Protein AF-A0A7S0DGA5-F1 (afdb_monomer)

Nearest PDB structures (foldseek):
  6hix-assembly1_A4  TM=2.907E-01  e=2.799E+00  Trypanosoma brucei brucei
  2khr-assembly1_A  TM=3.135E-01  e=9.181E+00  Mycobacterium tuberculosis
  7qi6-assembly1_m  TM=1.936E-01  e=3.412E+00  Homo sapiens

Organism: Micromonas pusilla (NCBI:txid38833)

pLDDT: mean 71.97, std 13.31, range [34.72, 91.75]

Radius of gyration: 36.26 Å; Cα contacts (8 Å, |Δi|>4): 70; chains: 1; bounding box: 78×32×106 Å

Secondary structure (DSSP, 8-state):
---PPPPHHHHHSPTT-EEEEEEEE-TTS-EE-TTT--SSS-EEEEEE--HHHHHHHHHHHHHHHTTT-PPPPPPPPPPPPP--PPP-------

Structure (mmCIF, N/CA/C/O backbone):
data_AF-A0A7S0DGA5-F1
#
_entry.id   AF-A0A7S0DGA5-F1
#
loop_
_atom_site.group_PDB
_atom_site.id
_atom_site.type_symbol
_atom_site.label_a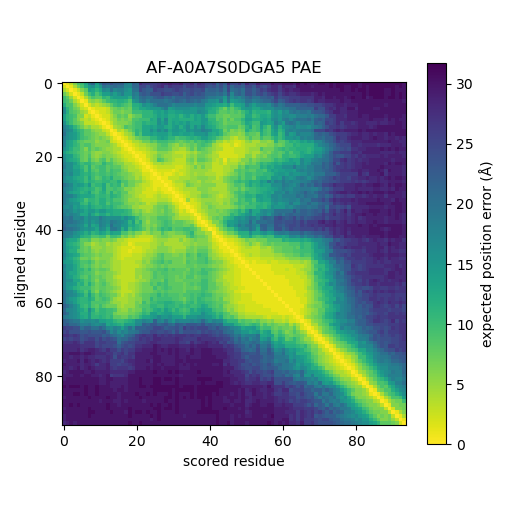tom_id
_atom_site.label_alt_id
_atom_site.label_comp_id
_atom_site.label_asym_id
_atom_site.label_entity_id
_atom_site.label_seq_id
_atom_site.pdbx_PDB_ins_code
_atom_site.Cartn_x
_atom_site.Cartn_y
_atom_site.Cartn_z
_atom_site.occupancy
_atom_site.B_iso_or_equiv
_atom_site.auth_seq_id
_atom_site.auth_comp_id
_atom_site.auth_as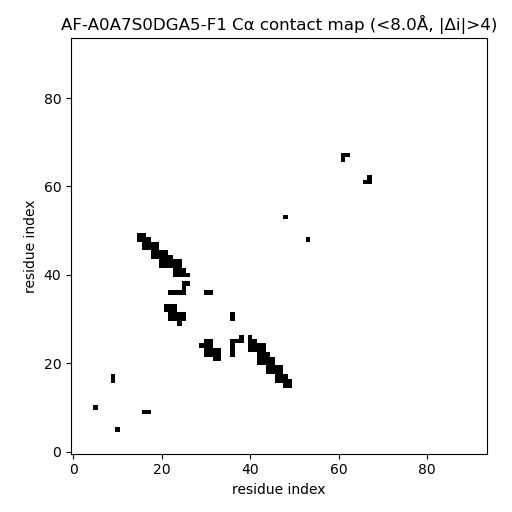ym_id
_atom_site.auth_atom_id
_atom_site.pdbx_PDB_model_num
ATOM 1 N N . MET A 1 1 ? -5.496 -16.135 -15.833 1.00 37.94 1 MET A N 1
ATOM 2 C CA . MET A 1 1 ? -4.626 -15.123 -15.200 1.00 37.94 1 MET A CA 1
ATOM 3 C C . MET A 1 1 ? -3.552 -15.878 -14.449 1.00 37.94 1 MET A C 1
ATOM 5 O O . MET A 1 1 ? -3.903 -16.659 -13.576 1.00 37.94 1 MET A O 1
ATOM 9 N N . ALA A 1 2 ? -2.290 -15.760 -14.860 1.00 34.72 2 ALA A N 1
ATOM 10 C CA . ALA A 1 2 ? -1.199 -16.398 -14.137 1.00 34.72 2 ALA A CA 1
ATOM 11 C C . ALA A 1 2 ? -1.084 -15.720 -12.768 1.00 34.72 2 ALA A C 1
ATOM 13 O O . ALA A 1 2 ? -0.980 -14.495 -12.708 1.00 34.72 2 ALA A O 1
ATOM 14 N N . ALA A 1 3 ? -1.152 -16.501 -11.691 1.00 44.84 3 ALA A N 1
ATOM 15 C CA . ALA A 1 3 ? -0.696 -16.049 -10.389 1.00 44.84 3 ALA A CA 1
ATOM 16 C C . ALA A 1 3 ? 0.798 -15.751 -10.551 1.00 44.84 3 ALA A C 1
ATOM 18 O O . ALA A 1 3 ? 1.606 -16.674 -10.644 1.00 44.84 3 ALA A O 1
ATOM 19 N N . ALA A 1 4 ? 1.140 -14.473 -10.727 1.00 53.47 4 ALA A N 1
ATOM 20 C CA . ALA A 1 4 ? 2.523 -14.038 -10.691 1.00 53.47 4 ALA A CA 1
ATOM 21 C C . ALA A 1 4 ? 3.058 -14.483 -9.331 1.00 53.47 4 ALA A C 1
ATOM 23 O O . ALA A 1 4 ? 2.490 -14.114 -8.303 1.00 53.47 4 ALA A O 1
ATOM 24 N N . ALA A 1 5 ? 4.052 -15.371 -9.342 1.00 51.31 5 ALA A N 1
ATOM 25 C CA . ALA A 1 5 ? 4.723 -15.803 -8.129 1.00 51.31 5 ALA A CA 1
ATOM 26 C C . ALA A 1 5 ? 5.107 -14.544 -7.344 1.00 51.31 5 ALA A C 1
ATOM 28 O O . ALA A 1 5 ? 5.704 -13.639 -7.928 1.00 51.31 5 ALA A O 1
ATOM 29 N N . LEU A 1 6 ? 4.681 -14.467 -6.079 1.00 56.72 6 LEU A N 1
ATOM 30 C CA . LEU A 1 6 ? 5.039 -13.366 -5.188 1.00 56.72 6 LEU A CA 1
ATOM 31 C C . LEU A 1 6 ? 6.562 -13.232 -5.222 1.00 56.72 6 LEU A C 1
ATOM 33 O O . LEU A 1 6 ? 7.275 -14.187 -4.910 1.00 56.72 6 LEU A O 1
ATOM 37 N N . ASP A 1 7 ? 7.035 -12.084 -5.697 1.00 64.12 7 ASP A N 1
ATOM 38 C CA . ASP A 1 7 ? 8.455 -11.777 -5.804 1.00 64.12 7 ASP A CA 1
ATOM 39 C C . ASP A 1 7 ? 9.050 -11.739 -4.386 1.00 64.12 7 ASP A C 1
ATOM 41 O O . ASP A 1 7 ? 8.351 -11.423 -3.425 1.00 64.12 7 ASP A O 1
ATOM 45 N N . GLU A 1 8 ? 10.329 -12.070 -4.218 1.00 62.12 8 GLU A N 1
ATOM 46 C CA . GLU A 1 8 ? 10.981 -12.143 -2.897 1.00 62.12 8 GLU A CA 1
ATOM 47 C C . GLU A 1 8 ? 10.829 -10.822 -2.121 1.00 62.12 8 GLU A C 1
ATOM 49 O O . GLU A 1 8 ? 10.612 -10.806 -0.909 1.00 62.12 8 GLU A O 1
ATOM 54 N N . TYR A 1 9 ? 10.821 -9.704 -2.848 1.00 60.72 9 TYR A N 1
ATOM 55 C CA . TYR A 1 9 ? 10.547 -8.381 -2.300 1.00 60.72 9 TYR A CA 1
ATOM 56 C C . TYR A 1 9 ? 9.107 -8.200 -1.790 1.00 60.72 9 TYR A C 1
ATOM 58 O O . TYR A 1 9 ? 8.911 -7.436 -0.854 1.00 60.72 9 TYR A O 1
ATOM 66 N N . ASP A 1 10 ? 8.104 -8.890 -2.346 1.00 65.50 10 ASP A N 1
ATOM 67 C CA . ASP A 1 10 ? 6.722 -8.844 -1.834 1.00 65.50 10 ASP A CA 1
ATOM 68 C C . ASP A 1 10 ? 6.593 -9.523 -0.475 1.00 65.50 10 ASP A C 1
ATOM 70 O O . ASP A 1 10 ? 5.797 -9.092 0.351 1.00 65.50 10 ASP A O 1
ATOM 74 N N . LEU A 1 11 ? 7.404 -10.554 -0.226 1.00 62.97 11 LEU A N 1
ATOM 75 C CA . LEU A 1 11 ? 7.465 -11.234 1.068 1.00 62.97 11 LEU A CA 1
ATOM 76 C C . LEU A 1 11 ? 8.176 -10.389 2.133 1.00 62.97 11 LEU A C 1
ATOM 78 O O . LEU A 1 11 ? 7.914 -10.554 3.323 1.00 62.97 11 LEU A O 1
ATOM 82 N N . ALA A 1 12 ? 9.078 -9.497 1.712 1.00 65.25 12 ALA A N 1
ATOM 83 C CA . ALA A 1 12 ? 9.768 -8.559 2.595 1.00 65.25 12 ALA A CA 1
ATOM 84 C C . ALA A 1 12 ? 8.920 -7.321 2.944 1.00 65.25 12 ALA A C 1
ATOM 86 O O . ALA A 1 12 ? 9.226 -6.617 3.908 1.00 65.25 12 ALA A O 1
ATOM 87 N N . ILE A 1 13 ? 7.869 -7.037 2.170 1.00 66.50 13 ILE A N 1
ATOM 88 C CA . ILE A 1 13 ? 6.902 -5.982 2.479 1.00 66.50 13 ILE A CA 1
ATOM 89 C C . ILE A 1 13 ? 5.852 -6.562 3.436 1.00 66.50 13 ILE A C 1
ATOM 91 O O . ILE A 1 13 ? 5.534 -7.749 3.391 1.00 66.50 13 ILE A O 1
ATOM 95 N N . TYR A 1 14 ? 5.326 -5.726 4.336 1.00 63.66 14 TYR A N 1
ATOM 96 C CA . TYR A 1 14 ? 4.266 -6.121 5.264 1.00 63.66 14 TYR A CA 1
ATOM 97 C C . TYR A 1 14 ? 3.124 -6.852 4.516 1.00 63.66 14 TYR A C 1
ATOM 99 O O . TYR A 1 14 ? 2.753 -6.430 3.413 1.00 63.66 14 TYR A O 1
ATOM 107 N N . PRO A 1 15 ? 2.568 -7.946 5.071 1.00 68.44 15 PRO A N 1
ATOM 108 C CA . PRO A 1 15 ? 1.508 -8.703 4.413 1.00 68.44 15 PRO A CA 1
ATOM 109 C C . PRO A 1 15 ? 0.328 -7.804 4.019 1.00 68.44 15 PRO A C 1
ATOM 111 O O . PRO A 1 15 ? -0.132 -6.996 4.817 1.00 68.44 15 PRO A O 1
ATOM 114 N N . GLY A 1 16 ? -0.171 -7.942 2.788 1.00 69.25 16 GLY A N 1
ATOM 115 C CA . GLY A 1 16 ? -1.351 -7.204 2.308 1.00 69.25 16 GLY A CA 1
ATOM 116 C C . GLY A 1 16 ? -1.055 -5.968 1.454 1.00 69.25 16 GLY A C 1
ATOM 117 O O . GLY A 1 16 ? -1.963 -5.441 0.809 1.00 69.25 16 GLY A O 1
ATOM 118 N N . PHE A 1 17 ? 0.205 -5.540 1.354 1.00 76.12 17 PHE A N 1
ATOM 119 C CA . PHE A 1 17 ? 0.579 -4.513 0.385 1.00 76.12 17 PHE A CA 1
ATOM 120 C C . PHE A 1 17 ? 0.556 -5.057 -1.050 1.00 76.12 17 PHE A C 1
ATOM 122 O O . PHE A 1 17 ? 0.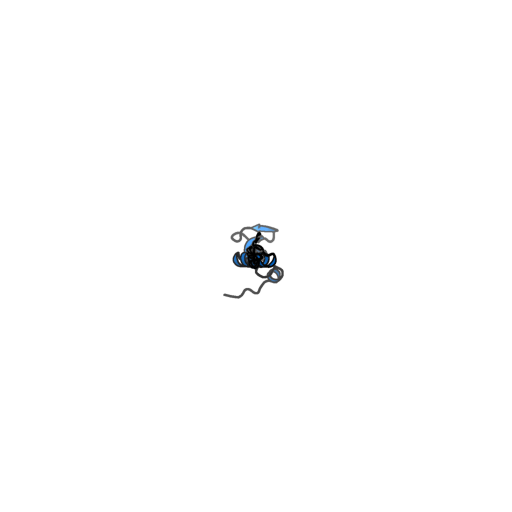963 -6.186 -1.319 1.00 76.12 17 PHE A O 1
ATOM 129 N N . TYR A 1 18 ? 0.117 -4.224 -1.992 1.00 78.25 18 TYR A N 1
ATOM 130 C CA . TYR A 1 18 ? 0.207 -4.491 -3.426 1.00 78.25 18 TYR A CA 1
ATOM 131 C C . TYR A 1 18 ? 1.055 -3.427 -4.123 1.00 78.25 18 TYR A C 1
ATOM 133 O O . TYR A 1 18 ? 1.144 -2.276 -3.688 1.00 78.25 18 TYR A O 1
ATOM 141 N N . ARG A 1 19 ? 1.691 -3.810 -5.233 1.00 80.06 19 ARG A N 1
ATOM 142 C CA . ARG A 1 19 ? 2.515 -2.897 -6.029 1.00 80.06 19 ARG A CA 1
ATOM 143 C C . ARG A 1 19 ? 1.652 -2.116 -7.007 1.00 80.06 19 ARG A C 1
ATOM 145 O O . ARG A 1 19 ? 0.946 -2.700 -7.828 1.00 80.06 19 ARG A O 1
ATOM 152 N N . ARG A 1 20 ? 1.780 -0.791 -6.994 1.00 81.50 20 ARG A N 1
ATOM 153 C CA . ARG A 1 20 ? 1.360 0.064 -8.107 1.00 81.50 20 ARG A CA 1
ATOM 154 C C . ARG A 1 20 ? 2.590 0.469 -8.919 1.00 81.50 20 ARG A C 1
ATOM 156 O O . ARG A 1 20 ? 3.409 1.227 -8.397 1.00 81.50 20 ARG A O 1
ATOM 163 N N . PRO A 1 21 ? 2.733 0.011 -10.174 1.00 80.06 21 PRO A N 1
ATOM 164 C CA . PRO A 1 21 ? 3.812 0.459 -11.047 1.00 80.06 21 PRO A CA 1
ATOM 165 C C . PRO A 1 21 ? 3.738 1.974 -11.260 1.00 80.06 21 PRO A C 1
ATOM 167 O O . PRO A 1 21 ? 2.672 2.507 -11.577 1.00 80.06 21 PRO A O 1
ATOM 170 N N . MET A 1 22 ? 4.862 2.663 -11.081 1.00 82.69 22 MET A N 1
ATOM 171 C CA . MET A 1 22 ? 4.953 4.123 -11.196 1.00 82.69 22 MET A CA 1
ATOM 172 C C . MET A 1 22 ? 5.874 4.537 -12.342 1.00 82.69 22 MET A C 1
ATOM 174 O O . MET A 1 22 ? 5.523 5.391 -13.156 1.00 82.69 22 MET A O 1
ATOM 178 N N . ALA A 1 23 ? 7.055 3.928 -12.417 1.00 81.88 23 ALA A N 1
ATOM 179 C CA . ALA A 1 23 ? 8.087 4.286 -13.379 1.00 81.88 23 ALA A CA 1
ATOM 180 C C . ALA A 1 23 ? 9.070 3.126 -13.564 1.00 81.88 23 ALA A C 1
ATOM 182 O O . ALA A 1 23 ? 8.920 2.063 -12.962 1.00 81.88 23 ALA A O 1
ATOM 183 N N . ARG A 1 24 ? 10.082 3.324 -14.403 1.00 83.50 24 ARG A N 1
ATOM 184 C CA . ARG A 1 24 ? 11.184 2.380 -14.567 1.00 83.50 24 ARG A CA 1
ATOM 185 C C . ARG A 1 24 ? 12.524 3.103 -14.494 1.00 83.50 24 ARG A C 1
ATOM 187 O O . ARG A 1 24 ? 12.672 4.201 -15.027 1.00 83.50 24 ARG A O 1
ATOM 194 N N . TRP A 1 25 ? 13.476 2.456 -13.846 1.00 80.56 25 TRP A N 1
ATOM 195 C CA . TRP A 1 25 ? 14.888 2.784 -13.842 1.00 80.56 25 TRP A CA 1
ATOM 196 C C . TRP A 1 25 ? 15.521 2.226 -15.109 1.00 80.56 25 TRP A C 1
ATOM 198 O O . TRP A 1 25 ? 15.360 1.050 -15.429 1.00 80.56 25 TRP A O 1
ATOM 208 N N . ASN A 1 26 ? 16.210 3.089 -15.840 1.00 79.50 26 ASN A N 1
ATOM 209 C CA . ASN A 1 26 ? 17.060 2.698 -16.950 1.00 79.50 26 ASN A CA 1
ATOM 210 C C . ASN A 1 26 ? 18.439 2.269 -16.412 1.00 79.50 26 ASN A C 1
ATOM 212 O O . ASN A 1 26 ? 18.803 2.561 -15.271 1.00 79.50 26 ASN A O 1
ATOM 216 N N . GLU A 1 27 ? 19.234 1.605 -17.250 1.00 79.94 27 GLU A N 1
ATOM 217 C CA . GLU A 1 27 ? 20.580 1.126 -16.887 1.00 79.94 27 GLU A CA 1
ATOM 218 C C . GLU A 1 27 ? 21.573 2.260 -16.588 1.00 79.94 27 GLU A C 1
ATOM 220 O O . GLU A 1 27 ? 22.539 2.063 -15.856 1.00 79.94 27 GLU A O 1
ATOM 225 N N . ASP A 1 28 ? 21.312 3.461 -17.108 1.00 82.88 28 ASP A N 1
ATOM 226 C CA . ASP A 1 28 ? 22.077 4.679 -16.823 1.00 82.88 28 ASP A CA 1
ATOM 227 C C . ASP A 1 28 ? 21.709 5.326 -15.471 1.00 82.88 28 ASP A C 1
ATOM 229 O O . ASP A 1 28 ? 22.228 6.387 -15.127 1.00 82.88 28 ASP A O 1
ATOM 233 N N . GLY A 1 29 ? 20.805 4.705 -14.706 1.00 78.31 29 GLY A N 1
ATOM 234 C CA . GLY A 1 29 ? 20.327 5.207 -13.420 1.00 78.31 29 GLY A CA 1
ATOM 235 C C . GLY A 1 29 ? 19.277 6.314 -13.529 1.00 78.31 29 GLY A C 1
ATOM 236 O O . GLY A 1 29 ? 18.841 6.833 -12.503 1.00 78.31 29 GLY A O 1
ATOM 237 N N . SER A 1 30 ? 18.833 6.686 -14.733 1.00 81.56 30 SER A N 1
ATOM 238 C CA . SER A 1 30 ? 17.727 7.629 -14.905 1.00 81.56 30 SER A CA 1
ATOM 239 C C . SER A 1 30 ? 16.371 6.956 -14.666 1.00 81.56 30 SER A C 1
ATOM 241 O O . SER A 1 30 ? 16.179 5.776 -14.959 1.00 81.56 30 SER A O 1
ATOM 243 N N . CYS A 1 31 ? 15.400 7.712 -14.150 1.00 83.25 31 CYS A N 1
ATOM 244 C CA . CYS A 1 31 ? 14.027 7.246 -13.971 1.00 83.25 31 CYS A CA 1
ATOM 245 C C . CYS A 1 31 ? 13.128 7.829 -15.068 1.00 83.25 31 CYS A C 1
ATOM 247 O O . CYS A 1 31 ? 13.093 9.045 -15.274 1.00 83.25 31 CYS A O 1
ATOM 249 N N . ALA A 1 32 ? 12.394 6.969 -15.775 1.00 81.38 32 ALA A N 1
ATOM 250 C CA . ALA A 1 32 ? 11.510 7.355 -16.867 1.00 81.38 32 ALA A C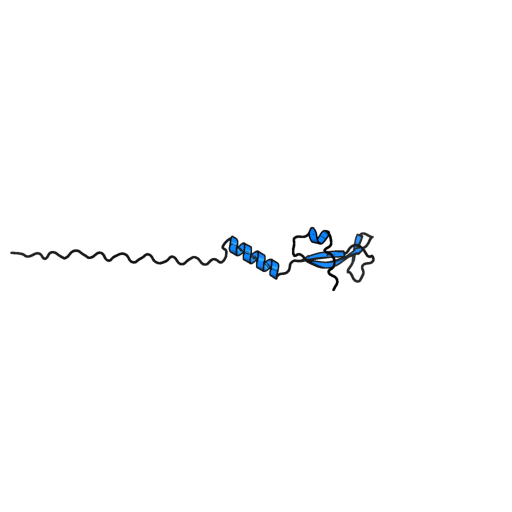A 1
ATOM 251 C C . ALA A 1 32 ? 10.092 6.780 -16.684 1.00 81.38 32 ALA A C 1
ATOM 253 O O . ALA A 1 32 ? 9.926 5.683 -16.140 1.00 81.38 32 ALA A O 1
ATOM 254 N N . PRO A 1 33 ? 9.046 7.473 -17.183 1.00 80.69 33 PRO A N 1
ATOM 255 C CA . PRO A 1 33 ? 7.702 6.907 -17.257 1.00 80.69 33 PRO A CA 1
ATOM 256 C C . PRO A 1 33 ? 7.714 5.581 -18.021 1.00 80.69 33 PRO A C 1
ATOM 258 O O . PRO A 1 33 ? 8.468 5.439 -18.986 1.00 80.69 33 PRO A O 1
ATOM 261 N N . MET A 1 34 ? 6.834 4.642 -17.660 1.00 74.31 34 MET A N 1
ATOM 262 C CA . MET A 1 34 ? 6.837 3.290 -18.245 1.00 74.31 34 MET A CA 1
ATOM 263 C C . MET A 1 34 ? 6.800 3.277 -19.781 1.00 74.31 34 MET A C 1
ATOM 265 O O . MET A 1 34 ? 7.458 2.450 -20.398 1.00 74.31 34 MET A O 1
ATOM 269 N N . ALA A 1 35 ? 6.098 4.229 -20.404 1.00 75.81 35 ALA A N 1
ATOM 270 C CA . ALA A 1 35 ? 6.010 4.351 -21.862 1.00 75.81 35 ALA A CA 1
ATOM 271 C C . ALA A 1 35 ? 7.336 4.727 -22.557 1.00 75.81 35 ALA A C 1
ATOM 273 O O . ALA A 1 35 ? 7.445 4.610 -23.774 1.00 75.81 35 ALA A O 1
ATOM 274 N N . ARG A 1 36 ? 8.319 5.243 -21.811 1.00 70.75 36 ARG A N 1
ATOM 275 C CA . ARG A 1 36 ? 9.596 5.760 -22.337 1.00 70.75 36 ARG A CA 1
ATOM 276 C C . ARG A 1 36 ? 10.814 5.004 -21.823 1.00 70.75 36 ARG A C 1
ATOM 278 O O . ARG A 1 36 ? 11.904 5.198 -22.356 1.00 70.75 36 ARG A O 1
ATOM 285 N N . ALA A 1 37 ? 10.638 4.188 -20.795 1.00 71.50 37 ALA A N 1
ATOM 286 C CA . ALA A 1 37 ? 11.713 3.413 -20.214 1.00 71.50 37 ALA A CA 1
ATOM 287 C C . ALA A 1 37 ? 12.204 2.324 -21.169 1.00 71.50 37 ALA A C 1
ATOM 289 O O . ALA A 1 37 ? 11.420 1.705 -21.893 1.00 71.50 37 ALA A O 1
ATOM 290 N N . ARG A 1 38 ? 13.515 2.090 -21.163 1.00 64.25 38 ARG A N 1
ATOM 291 C CA . ARG A 1 38 ? 14.178 1.114 -22.027 1.00 64.25 38 ARG A CA 1
ATOM 292 C C . ARG A 1 38 ? 14.889 0.094 -21.148 1.00 64.25 38 ARG A C 1
ATOM 294 O O . ARG A 1 38 ? 15.675 0.468 -20.291 1.00 64.25 38 ARG A O 1
ATOM 301 N N . GLY A 1 39 ? 14.619 -1.186 -21.388 1.00 59.78 39 GLY A N 1
ATOM 302 C CA . GLY A 1 39 ? 15.261 -2.295 -20.681 1.00 59.78 39 GLY A CA 1
ATOM 303 C C . GLY A 1 39 ? 14.294 -3.142 -19.835 1.00 59.78 39 GLY A C 1
ATOM 304 O O . GLY A 1 39 ? 13.198 -2.688 -19.486 1.00 59.78 39 GLY A O 1
ATOM 305 N N . PRO A 1 40 ? 14.667 -4.402 -19.541 1.00 59.97 40 PRO A N 1
ATOM 306 C CA . PRO A 1 40 ? 13.821 -5.358 -18.826 1.00 59.97 40 PRO A CA 1
ATOM 307 C C . PRO A 1 40 ? 13.912 -5.270 -17.292 1.00 59.97 40 PRO A C 1
ATOM 309 O O . PRO A 1 40 ? 13.135 -5.941 -16.618 1.00 59.97 40 PRO A O 1
ATOM 312 N N . LYS A 1 41 ? 14.848 -4.495 -16.723 1.00 58.50 41 LYS A N 1
ATOM 313 C CA . LYS A 1 41 ? 15.134 -4.483 -15.278 1.00 58.50 41 LYS A CA 1
ATOM 314 C C . LYS A 1 41 ? 15.021 -3.075 -14.700 1.00 58.50 41 LYS A C 1
ATOM 316 O O . LYS A 1 41 ? 15.708 -2.182 -15.172 1.00 58.50 41 LYS A O 1
ATOM 321 N N . GLY A 1 42 ? 14.192 -2.917 -13.664 1.00 66.00 42 GLY A N 1
ATOM 322 C CA . GLY A 1 42 ? 14.135 -1.697 -12.855 1.00 66.00 42 GLY A CA 1
ATOM 323 C C . GLY A 1 42 ? 12.743 -1.102 -12.667 1.00 66.00 42 GLY A C 1
ATOM 324 O O . GLY A 1 42 ? 12.592 0.101 -12.806 1.00 66.00 42 GLY A O 1
ATOM 325 N N . GLU A 1 43 ? 11.697 -1.876 -12.376 1.00 74.75 43 GLU A N 1
ATOM 326 C CA . GLU A 1 43 ? 10.397 -1.260 -12.069 1.00 74.75 43 GLU A CA 1
ATOM 327 C C . GLU A 1 43 ? 10.421 -0.531 -10.722 1.00 74.75 43 GLU A C 1
ATOM 329 O O . GLU A 1 43 ? 10.717 -1.113 -9.681 1.00 74.75 43 GLU A O 1
ATOM 334 N N . ALA A 1 44 ? 10.088 0.758 -10.756 1.00 78.38 44 ALA A N 1
ATOM 335 C CA . ALA A 1 44 ? 9.775 1.541 -9.577 1.00 78.38 44 ALA A CA 1
ATOM 336 C C . ALA A 1 44 ? 8.274 1.425 -9.309 1.00 78.38 44 ALA A C 1
ATOM 338 O O . ALA A 1 44 ? 7.440 1.701 -10.182 1.00 78.38 44 ALA A O 1
ATOM 339 N N . PHE A 1 45 ? 7.926 1.047 -8.088 1.00 79.44 45 PHE A N 1
ATOM 340 C CA . PHE A 1 45 ? 6.547 0.881 -7.661 1.00 79.44 45 PHE A CA 1
ATOM 341 C C . PHE A 1 45 ? 6.305 1.592 -6.337 1.00 79.44 45 PHE A C 1
ATOM 343 O O . PHE A 1 45 ? 7.214 1.788 -5.533 1.00 79.44 45 PHE A O 1
ATOM 350 N N . GLN A 1 46 ? 5.054 1.975 -6.121 1.00 80.88 46 GLN A N 1
ATOM 351 C CA . GLN A 1 46 ? 4.577 2.414 -4.822 1.00 80.88 46 GLN A CA 1
ATOM 352 C C . GLN A 1 46 ? 3.902 1.220 -4.130 1.00 80.88 46 GLN A C 1
ATOM 354 O O . GLN A 1 46 ? 2.997 0.629 -4.731 1.00 80.88 46 GLN A O 1
ATOM 359 N N . PRO A 1 47 ? 4.311 0.845 -2.905 1.00 78.94 47 PRO A N 1
ATOM 360 C CA . PRO A 1 47 ? 3.557 -0.101 -2.096 1.00 78.94 47 PRO A CA 1
ATOM 361 C C . PRO A 1 47 ? 2.274 0.584 -1.611 1.00 78.94 47 PRO A C 1
ATOM 363 O O . PRO A 1 47 ? 2.311 1.706 -1.102 1.00 78.94 47 PRO A O 1
ATOM 366 N N . LEU A 1 48 ? 1.133 -0.072 -1.801 1.00 82.06 48 LEU A N 1
ATOM 367 C CA . LEU A 1 48 ? -0.176 0.431 -1.395 1.00 82.06 48 LEU A CA 1
ATOM 368 C C . LEU A 1 48 ? -0.911 -0.600 -0.541 1.00 82.06 48 LEU A C 1
ATOM 370 O O . LEU A 1 48 ? -0.832 -1.795 -0.809 1.00 82.06 48 LEU A O 1
ATOM 374 N N . LEU A 1 49 ? -1.668 -0.115 0.440 1.00 84.56 49 LEU A N 1
ATOM 375 C CA . LEU A 1 49 ? -2.669 -0.886 1.176 1.00 84.56 49 LEU A CA 1
ATOM 376 C C . LEU A 1 49 ? -4.056 -0.600 0.606 1.00 84.56 49 LEU A C 1
ATOM 378 O O . LEU A 1 49 ? -4.300 0.467 0.029 1.00 84.56 49 LEU A O 1
ATOM 382 N N . LYS A 1 50 ? -4.979 -1.553 0.742 1.00 84.69 50 LYS A N 1
ATOM 383 C CA . LYS A 1 50 ? -6.385 -1.279 0.439 1.00 84.69 50 LYS A CA 1
ATOM 384 C C . LYS A 1 50 ? -6.975 -0.448 1.567 1.00 84.69 50 LYS A C 1
ATOM 386 O O . LYS A 1 50 ? -6.686 -0.692 2.731 1.00 84.69 50 LYS A O 1
ATOM 391 N N . GLN A 1 51 ? -7.847 0.491 1.211 1.00 85.56 51 GLN A N 1
ATOM 392 C CA . GLN A 1 51 ? -8.523 1.322 2.205 1.00 85.56 51 GLN A CA 1
ATOM 393 C C . GLN A 1 51 ? -9.322 0.478 3.207 1.00 85.56 51 GLN A C 1
ATOM 395 O O . GLN A 1 51 ? -9.279 0.774 4.390 1.00 85.56 51 GLN A O 1
ATOM 400 N N . SER A 1 52 ? -9.960 -0.609 2.751 1.00 87.50 52 SER A N 1
ATOM 401 C CA . SER A 1 52 ? -10.666 -1.555 3.627 1.00 87.50 52 SER A CA 1
ATOM 402 C C . SER A 1 52 ? -9.783 -2.106 4.739 1.00 87.50 52 SER A C 1
ATOM 404 O O . SER A 1 52 ? -10.202 -2.147 5.885 1.00 87.50 52 SER A O 1
ATOM 406 N N . ASP A 1 53 ? -8.556 -2.492 4.393 1.00 85.12 53 ASP A N 1
ATOM 407 C CA . ASP A 1 53 ? -7.639 -3.144 5.324 1.00 85.12 53 ASP A CA 1
ATOM 408 C C . ASP A 1 53 ? -7.148 -2.118 6.364 1.00 85.12 53 ASP A C 1
ATOM 410 O O . ASP A 1 53 ? -7.031 -2.425 7.544 1.00 85.12 53 ASP A O 1
ATOM 414 N N . ILE A 1 54 ? -6.958 -0.861 5.937 1.00 87.56 54 ILE A N 1
ATOM 415 C CA . ILE A 1 54 ? -6.650 0.266 6.830 1.00 87.56 54 ILE A CA 1
ATOM 416 C C . ILE A 1 54 ? -7.820 0.537 7.788 1.00 87.56 54 ILE A C 1
ATOM 418 O O . ILE A 1 54 ? -7.603 0.736 8.981 1.00 87.56 54 ILE A O 1
ATOM 422 N N . ASP A 1 55 ? -9.051 0.569 7.277 1.00 90.56 55 ASP A N 1
ATOM 423 C CA . ASP A 1 55 ? -10.244 0.860 8.078 1.00 90.56 55 ASP A CA 1
ATOM 424 C C . ASP A 1 55 ? -10.510 -0.251 9.113 1.00 90.56 55 ASP A C 1
ATOM 426 O O . ASP A 1 55 ? -10.859 0.044 10.260 1.00 90.56 55 ASP A O 1
ATOM 430 N N . ASP A 1 56 ? -10.294 -1.516 8.737 1.00 90.00 56 ASP A N 1
ATOM 431 C CA . ASP A 1 56 ? -10.409 -2.674 9.628 1.00 90.00 56 ASP A CA 1
ATOM 432 C C . ASP A 1 56 ? -9.367 -2.620 10.759 1.00 90.00 56 ASP A C 1
ATOM 434 O O . ASP A 1 56 ? -9.716 -2.802 11.932 1.00 90.00 56 ASP A O 1
ATOM 438 N N . ASP A 1 57 ? -8.110 -2.298 10.435 1.00 88.50 57 ASP A N 1
ATOM 439 C CA . ASP A 1 57 ? -7.036 -2.132 11.421 1.00 88.50 57 ASP A CA 1
ATOM 440 C C . ASP A 1 57 ? -7.333 -0.976 12.386 1.00 88.50 57 ASP A C 1
ATOM 442 O O . ASP A 1 57 ? -7.183 -1.120 13.604 1.00 88.50 57 ASP A O 1
ATOM 446 N N . ILE A 1 58 ? -7.813 0.162 11.869 1.00 90.75 58 ILE A N 1
ATOM 447 C CA . ILE A 1 58 ? -8.249 1.294 12.698 1.00 90.75 58 ILE A CA 1
ATOM 448 C C . ILE A 1 58 ? -9.360 0.844 13.649 1.00 90.75 58 ILE A C 1
ATOM 450 O O . ILE A 1 58 ? -9.264 1.081 14.854 1.00 90.75 58 ILE A O 1
ATOM 454 N N . GLY A 1 59 ? -10.385 0.156 13.141 1.00 90.38 59 GLY A N 1
ATOM 455 C CA . GLY A 1 59 ? -11.495 -0.332 13.956 1.00 90.38 59 GLY A CA 1
ATOM 456 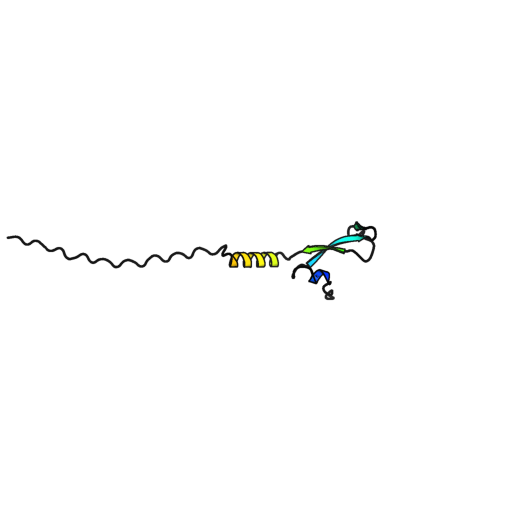C C . GLY A 1 59 ? -11.047 -1.309 15.045 1.00 90.38 59 GLY A C 1
ATOM 457 O O . GLY A 1 59 ? -11.540 -1.254 16.177 1.00 90.38 59 GLY A O 1
ATOM 458 N N . HIS A 1 60 ? -10.077 -2.173 14.740 1.00 91.75 60 HIS A N 1
ATOM 459 C CA . HIS A 1 60 ? -9.487 -3.083 15.716 1.00 91.75 60 HIS A CA 1
ATOM 460 C C . HIS A 1 60 ? -8.769 -2.321 16.838 1.00 91.75 60 HIS A C 1
ATOM 462 O O . HIS A 1 60 ? -9.052 -2.545 18.018 1.00 91.75 60 HIS A O 1
ATOM 468 N N . ILE A 1 61 ? -7.918 -1.357 16.475 1.00 91.06 61 ILE A N 1
ATOM 469 C CA . ILE A 1 61 ? -7.179 -0.509 17.419 1.00 91.06 61 ILE A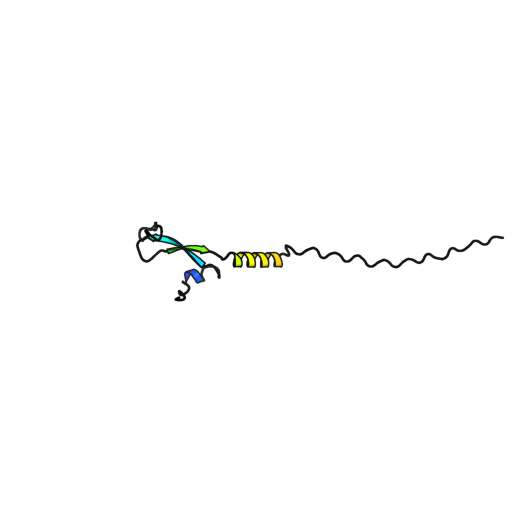 CA 1
ATOM 470 C C . ILE A 1 61 ? -8.144 0.302 18.296 1.00 91.06 61 ILE A C 1
ATOM 472 O O . ILE A 1 61 ? -8.001 0.345 19.520 1.00 91.06 61 ILE A O 1
ATOM 476 N N . GLU A 1 62 ? -9.168 0.918 17.705 1.00 91.44 62 GLU A N 1
ATOM 477 C CA . GLU A 1 62 ? -10.186 1.666 18.446 1.00 91.44 62 GLU A CA 1
ATOM 478 C C . GLU A 1 62 ? -10.927 0.774 19.449 1.00 91.44 62 GLU A C 1
ATOM 480 O O . GLU A 1 62 ? -11.161 1.176 20.597 1.00 91.44 62 GLU A O 1
ATOM 485 N N . HIS A 1 63 ? -11.254 -0.459 19.054 1.00 88.69 63 HIS A N 1
ATOM 486 C CA . HIS A 1 63 ? -11.898 -1.432 19.926 1.00 88.69 63 HIS A CA 1
ATOM 487 C C . HIS A 1 63 ? -11.008 -1.850 21.111 1.00 88.69 63 HIS A C 1
ATOM 489 O O . HIS A 1 63 ? -11.510 -1.926 22.247 1.00 88.69 63 HIS A O 1
ATOM 495 N N . GLU A 1 64 ? -9.717 -2.101 20.867 1.00 90.81 64 GLU A N 1
ATOM 496 C CA . GLU A 1 64 ? -8.727 -2.441 21.898 1.00 90.81 64 GLU A CA 1
ATOM 497 C C . GLU A 1 64 ? -8.534 -1.295 22.897 1.00 90.81 64 GLU A C 1
ATOM 499 O O . GLU A 1 64 ? -8.622 -1.505 24.109 1.00 90.81 64 GLU A O 1
ATOM 504 N N . ILE A 1 65 ? -8.375 -0.065 22.400 1.00 90.25 65 ILE A N 1
ATOM 505 C CA . ILE A 1 65 ? -8.186 1.140 23.224 1.00 90.25 65 ILE A CA 1
ATOM 506 C C . ILE A 1 65 ? -9.497 1.553 23.923 1.00 90.25 65 ILE A C 1
ATOM 508 O O . ILE A 1 65 ? -9.494 2.260 24.932 1.00 90.25 65 ILE A O 1
ATOM 512 N N . GLY A 1 66 ? -10.647 1.074 23.439 1.00 84.00 66 GLY A N 1
ATOM 513 C CA . GLY A 1 66 ? -11.962 1.383 23.998 1.00 84.00 66 GLY A CA 1
ATOM 514 C C . GLY A 1 66 ? -12.523 2.735 23.557 1.00 84.00 66 GLY A C 1
ATOM 515 O O . GLY A 1 66 ? -13.456 3.243 24.188 1.00 84.00 66 GLY A O 1
ATOM 516 N N . ILE A 1 67 ? -11.994 3.294 22.468 1.00 76.12 67 ILE A N 1
ATOM 517 C CA . ILE A 1 67 ? -12.555 4.466 21.795 1.00 76.12 67 ILE A CA 1
ATOM 518 C C . ILE A 1 67 ? -13.959 4.092 21.282 1.00 76.12 67 ILE A C 1
ATOM 520 O O . ILE A 1 67 ? -14.213 2.972 20.851 1.00 76.12 67 ILE A O 1
ATOM 524 N N . GLY A 1 68 ? -14.937 4.990 21.440 1.00 67.19 68 GLY A N 1
ATOM 525 C CA . GLY A 1 68 ? -16.324 4.752 21.007 1.00 67.19 68 GLY A CA 1
ATOM 526 C C . GLY A 1 68 ? -17.194 3.898 21.947 1.00 67.19 68 GLY A C 1
ATOM 527 O O . GLY A 1 68 ? -18.412 3.819 21.747 1.00 67.19 68 GLY A O 1
ATOM 528 N N . LYS A 1 69 ? -16.648 3.318 23.030 1.00 69.94 69 LYS A N 1
ATOM 529 C CA . LYS A 1 69 ? -17.464 2.632 24.050 1.00 69.94 69 LYS A CA 1
ATOM 530 C C . LYS A 1 69 ? -18.274 3.669 24.835 1.00 69.94 69 LYS A C 1
ATOM 532 O O . LYS A 1 69 ? -17.747 4.379 25.690 1.00 69.94 69 LYS A O 1
ATOM 537 N N . LYS A 1 70 ? -19.584 3.760 24.557 1.00 70.44 70 LYS A N 1
ATOM 538 C CA . LYS A 1 70 ? -20.507 4.610 25.331 1.00 70.44 70 LYS A CA 1
ATOM 539 C C . LYS A 1 70 ? -20.379 4.270 26.823 1.00 70.44 70 LYS A C 1
ATOM 541 O O . LYS A 1 70 ? -20.385 3.083 27.166 1.00 70.44 70 LYS A O 1
ATOM 546 N N . PRO A 1 71 ? -20.314 5.271 27.721 1.00 67.75 71 PRO A N 1
ATOM 547 C CA . PRO A 1 71 ? -20.260 5.005 29.149 1.00 67.75 71 PRO A CA 1
ATOM 548 C C . PRO A 1 71 ? -21.480 4.169 29.538 1.00 67.75 71 PRO A C 1
ATOM 550 O O . PRO A 1 71 ? -22.620 4.521 29.213 1.00 67.75 71 PRO A O 1
ATOM 553 N N . LYS A 1 72 ? -21.248 3.041 30.222 1.00 70.50 72 LYS A N 1
ATOM 554 C CA . LYS A 1 72 ? -22.340 2.247 30.791 1.00 70.50 72 LYS A CA 1
ATOM 555 C C . LYS A 1 72 ? -23.150 3.181 31.687 1.00 70.50 72 LYS A C 1
ATOM 557 O O . LYS A 1 72 ? -22.615 3.704 32.665 1.00 70.50 72 LYS A O 1
ATOM 562 N N . LYS A 1 73 ? -24.424 3.419 31.345 1.00 70.69 73 LYS A N 1
ATOM 563 C CA . LYS A 1 73 ? -25.333 4.185 32.206 1.00 70.69 73 LYS A CA 1
ATOM 564 C C . LYS A 1 73 ? -25.285 3.545 33.593 1.00 70.69 73 LYS A C 1
ATOM 566 O O . LYS A 1 73 ? -25.595 2.360 33.728 1.00 70.69 73 LYS A O 1
ATOM 571 N N . LYS A 1 74 ? -24.855 4.306 34.606 1.00 70.44 74 LYS A N 1
ATOM 572 C CA . LYS A 1 74 ? -24.917 3.857 36.000 1.00 70.44 74 LYS A CA 1
ATOM 573 C C . LYS A 1 74 ? -26.377 3.507 36.280 1.00 70.44 74 LYS A C 1
ATOM 575 O O . LYS A 1 74 ? -27.250 4.354 36.092 1.00 70.44 74 LYS A O 1
ATOM 580 N N . LYS A 1 75 ? -26.648 2.253 36.661 1.00 72.38 75 LYS A N 1
ATOM 581 C CA . LYS A 1 75 ? -27.976 1.881 37.157 1.00 72.38 75 LYS A CA 1
ATOM 582 C C . LYS A 1 75 ? -28.282 2.805 38.342 1.00 72.38 75 LYS A C 1
ATOM 584 O O . LYS A 1 75 ? -27.390 2.982 39.178 1.00 72.38 75 LYS A O 1
ATOM 589 N N . PRO A 1 76 ? -29.470 3.430 38.395 1.00 75.94 76 PRO A N 1
ATOM 590 C CA . PRO A 1 76 ? -29.835 4.240 39.543 1.00 75.94 76 PRO A CA 1
ATOM 591 C C . PRO A 1 76 ? -29.743 3.373 40.807 1.00 75.94 76 PRO A C 1
ATOM 593 O O . PRO A 1 76 ? -30.021 2.169 40.735 1.00 75.94 76 PRO A O 1
ATOM 596 N N . PRO A 1 77 ? -29.299 3.948 41.937 1.00 75.81 77 PRO A N 1
ATOM 597 C CA . PRO A 1 77 ? -29.243 3.215 43.191 1.00 75.81 77 PRO A CA 1
ATOM 598 C C . PRO A 1 77 ? -30.639 2.669 43.527 1.00 75.81 77 PRO A C 1
ATOM 600 O O . PRO A 1 77 ? -31.637 3.325 43.210 1.00 75.81 77 PRO A O 1
ATOM 603 N N . PRO A 1 78 ? -30.728 1.474 44.138 1.00 79.00 78 PRO A N 1
ATOM 604 C CA . PRO A 1 78 ? -32.009 0.940 44.576 1.00 79.00 78 PRO A CA 1
ATOM 605 C C . PRO A 1 78 ? -32.692 1.947 45.516 1.00 79.00 78 PRO A C 1
ATOM 607 O O . PRO A 1 78 ? -32.003 2.616 46.296 1.00 79.00 78 PRO A O 1
ATOM 610 N N . PRO A 1 79 ? -34.027 2.096 45.435 1.00 76.38 79 PRO A N 1
ATOM 611 C CA . PRO A 1 79 ? -34.751 3.007 46.308 1.00 76.38 79 PRO A CA 1
ATOM 612 C C . PRO A 1 79 ? -34.503 2.616 47.768 1.00 76.38 79 PRO A C 1
ATOM 614 O O . PRO A 1 79 ? -34.601 1.441 48.127 1.00 76.38 79 PRO A O 1
ATOM 617 N N . LYS A 1 80 ? -34.149 3.602 48.601 1.00 72.31 80 LYS A N 1
ATOM 618 C CA . LYS A 1 80 ? -33.995 3.394 50.045 1.00 72.31 80 LYS A CA 1
ATOM 619 C C . LYS A 1 80 ? -35.339 2.929 50.632 1.00 72.31 80 LYS A C 1
ATOM 621 O O . LYS A 1 80 ? -36.372 3.471 50.227 1.00 72.31 80 LYS A O 1
ATOM 626 N N . PRO A 1 81 ? -35.348 1.954 51.558 1.00 69.00 81 PRO A N 1
ATOM 627 C CA . PRO A 1 81 ? -36.566 1.560 52.256 1.00 69.00 81 PRO A CA 1
ATOM 628 C C . PRO A 1 81 ? -37.150 2.775 52.990 1.00 69.00 81 PRO A C 1
ATOM 630 O O . PRO A 1 81 ? -36.405 3.574 53.556 1.00 69.00 81 PRO A O 1
ATOM 633 N N . LYS A 1 82 ? -38.475 2.944 52.917 1.00 64.06 82 LYS A N 1
ATOM 634 C CA . LYS A 1 82 ? -39.187 3.999 53.644 1.00 64.06 82 LYS A CA 1
ATOM 635 C C . LYS A 1 82 ? -39.023 3.730 55.139 1.00 64.06 82 LYS A C 1
ATOM 637 O O . LYS A 1 82 ? -39.477 2.695 55.613 1.00 64.06 82 LYS A O 1
ATOM 642 N N . GLU A 1 83 ? -38.366 4.645 55.843 1.00 60.78 83 GLU A N 1
ATOM 643 C CA . GLU 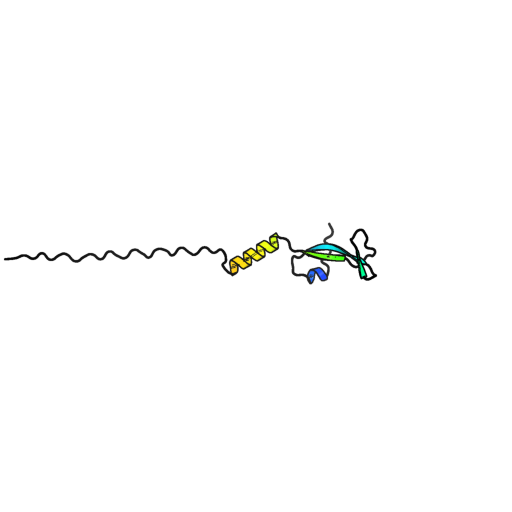A 1 83 ? -38.405 4.697 57.302 1.00 60.78 83 GLU A CA 1
ATOM 644 C C . GLU A 1 83 ? -39.857 4.946 57.714 1.00 60.78 83 GLU A C 1
ATOM 646 O O . GLU A 1 83 ? -40.461 5.959 57.353 1.00 60.78 83 GLU A O 1
ATOM 651 N N . GLU A 1 84 ? -40.439 3.961 58.384 1.00 56.12 84 GLU A N 1
ATOM 652 C CA . GLU A 1 84 ? -41.748 4.060 59.007 1.00 56.12 84 GLU A CA 1
ATOM 653 C C . GLU A 1 84 ? -41.579 4.933 60.254 1.00 56.12 84 GLU A C 1
ATOM 655 O O . GLU A 1 84 ? -40.879 4.565 61.198 1.00 56.12 84 GLU A O 1
ATOM 660 N N . SER A 1 85 ? -42.133 6.144 60.216 1.00 59.44 85 SER A N 1
ATOM 661 C CA . SER A 1 85 ? 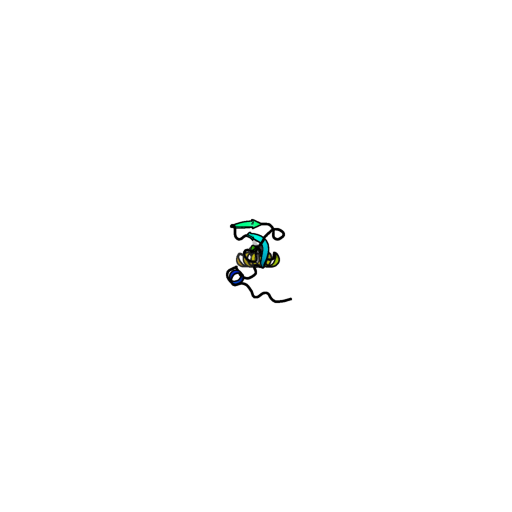-42.119 7.069 61.348 1.00 59.44 85 SER A CA 1
ATOM 662 C C . SER A 1 85 ? -42.752 6.396 62.573 1.00 59.44 85 SER A C 1
ATOM 664 O O . SER A 1 85 ? -43.816 5.786 62.425 1.00 59.44 85 SER A O 1
ATOM 666 N N . PRO A 1 86 ? -42.180 6.523 63.784 1.00 59.06 86 PRO A N 1
ATOM 667 C CA . PRO A 1 86 ? -42.814 5.984 64.979 1.00 59.06 86 PRO A CA 1
ATOM 668 C C . PRO A 1 86 ? -44.154 6.697 65.245 1.00 59.06 86 PRO A C 1
ATOM 670 O O . PRO A 1 86 ? -44.302 7.879 64.908 1.00 59.06 86 PRO A O 1
ATOM 673 N N . PRO A 1 87 ? -45.146 5.999 65.828 1.00 55.38 87 PRO A N 1
ATOM 674 C CA . PRO A 1 87 ? -46.449 6.583 66.104 1.00 55.38 87 PRO A CA 1
ATOM 675 C C . PRO A 1 87 ? -46.317 7.712 67.130 1.00 55.38 87 PRO A C 1
ATOM 677 O O . PRO A 1 87 ? -45.636 7.576 68.144 1.00 55.38 87 PRO A O 1
ATOM 680 N N . ALA A 1 88 ? -46.981 8.835 66.849 1.00 60.50 88 ALA A N 1
ATOM 681 C CA . ALA A 1 88 ? -47.084 9.955 67.771 1.00 60.50 88 ALA A CA 1
ATOM 682 C C . ALA A 1 88 ? -47.844 9.516 69.032 1.00 60.50 88 ALA A C 1
ATOM 684 O O . ALA A 1 88 ? -49.039 9.218 68.973 1.00 60.50 88 ALA A O 1
ATOM 685 N N . GLU A 1 89 ? -47.141 9.482 70.161 1.00 53.38 89 GLU A N 1
ATOM 686 C CA . GLU A 1 89 ? -47.727 9.315 71.485 1.00 53.38 89 GLU A CA 1
ATOM 687 C C . GLU A 1 89 ? -48.593 10.547 71.780 1.00 53.38 89 GLU A C 1
ATOM 689 O O . GLU A 1 89 ? -48.111 11.682 71.827 1.00 53.38 89 GLU A O 1
ATOM 694 N N . LYS A 1 90 ? -49.909 10.337 71.876 1.00 51.03 90 LYS A N 1
ATOM 695 C CA . LYS A 1 90 ? -50.845 11.387 72.269 1.00 51.03 90 LYS A CA 1
ATOM 696 C C . LYS A 1 90 ? -50.685 11.633 73.763 1.00 51.03 90 LYS A C 1
ATOM 698 O O . LYS A 1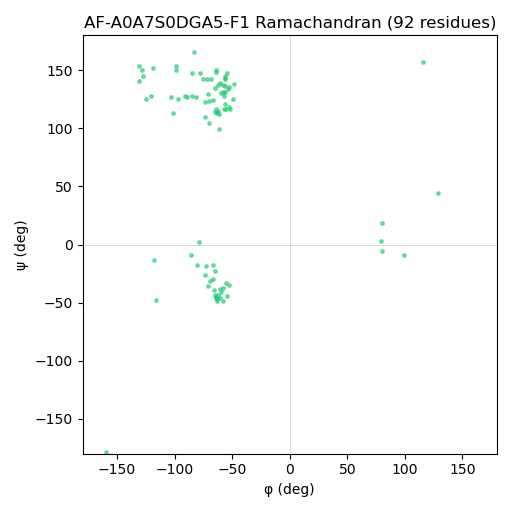 90 ? -50.877 10.722 74.559 1.00 51.03 90 LYS A O 1
ATOM 703 N N . ALA A 1 91 ? -50.388 12.879 74.112 1.00 53.50 91 ALA A N 1
ATOM 704 C CA . ALA A 1 91 ? -50.549 13.390 75.460 1.00 53.50 91 ALA A CA 1
ATOM 705 C C . ALA A 1 91 ? -52.035 13.314 75.852 1.00 53.50 91 ALA A C 1
ATOM 707 O O . ALA A 1 91 ? -52.866 14.016 75.271 1.00 53.50 91 ALA A O 1
ATOM 708 N N . GLU A 1 92 ? -52.360 12.456 76.816 1.00 49.25 92 GLU A N 1
ATOM 709 C CA . GLU A 1 92 ? -53.573 12.579 77.622 1.00 49.25 92 GLU A CA 1
ATOM 710 C C . GLU A 1 92 ? -53.231 13.414 78.856 1.00 49.25 92 GLU A C 1
ATOM 712 O O . GLU A 1 92 ? -52.235 13.166 79.536 1.00 49.25 92 GLU A O 1
ATOM 717 N N . GLY A 1 93 ? -54.025 14.456 79.082 1.00 50.50 93 GLY A N 1
ATOM 718 C CA . GLY A 1 93 ? -54.008 15.231 80.309 1.00 50.50 93 GLY A CA 1
ATOM 719 C C . GLY A 1 93 ? -55.127 14.785 81.239 1.00 50.50 93 GLY A C 1
ATOM 720 O O . GLY A 1 93 ? -56.193 14.400 80.765 1.00 50.50 93 GLY A O 1
ATOM 721 N N . GLU A 1 94 ? -54.877 14.921 82.537 1.00 40.03 94 GLU A N 1
ATOM 722 C CA . GLU A 1 94 ? -55.844 15.366 83.545 1.00 40.03 94 GLU A CA 1
ATOM 723 C C . GLU A 1 94 ? -55.087 16.049 84.692 1.00 40.03 94 GLU A C 1
ATOM 725 O O . GLU A 1 94 ? -53.998 15.546 85.061 1.00 40.03 94 GLU A O 1
#

Foldseek 3Di:
DDPPPQDPVNVVDDPQWDWDFAWFQEPVRDTGRPVPHDDDDGTDTDTDHDPVVVVVVVVVVCVVVVPPPDPDPPDPPDDDPDDDDDDDDDDDDD

Solvent-accessible surface area (backbone atoms only — not comparable to full-atom values): 6354 Å² total; per-residue (Å²): 131,82,80,73,72,80,49,76,67,57,73,74,40,68,88,77,56,44,78,42,84,66,31,19,36,28,92,87,72,49,78,31,53,64,95,71,43,60,80,96,63,46,82,39,57,46,80,39,71,54,68,67,60,54,52,51,52,50,53,51,51,33,58,76,76,46,58,89,64,71,78,77,76,76,74,78,77,79,81,75,80,82,82,77,76,79,82,82,81,77,87,81,86,133

Mean predicted aligned error: 16.6 Å

Sequence (94 aa):
MAAAALDEYDLAIYPGFYRRPMARWNEDGSCAPMARARGPKGEAFQPLLKQSDIDDDIGHIEHEIGIGKKPKKKKPPPPKPKEESPPAEKAEGE